Protein AF-A0A845M006-F1 (afdb_monomer_lite)

Secondary structure (DSSP, 8-state):
-HHHHHHHHHHHHHHHHHHHHHHHHHHHHHT-------HHHHHHHHHHHHHHHHHHHHHHHHHHHHHHHHHHHHHHHHHHHHHHHHHHHHHHHHHTT--HHHHHHHHHHHTT--HHHHHHHTTS-HHHHHHHHHHHHHHTT-SSHHHHHHHHHHHHHHHSPPPP-----------------

Organism: NCBI:txid2606218

pLDDT: mean 80.72, std 14.89, range [41.03, 97.88]

Sequence (181 aa):
MFDRRIIFIALVIQAVCAFFFISDILSAHIGFRAEPISWRLREIIEIGAAFGLVLGFVLGAVALYRAQQRHRQAEAKLRAASGAFMEMVEDAFDDWGLTPAERDVALFSIKGFSVPEIAALRSTSEGTVKAQTNAIYRKAGVNGRSQLLGHFIEGLVEVAPTPAPVPVPVDTAPQAADKVG

Foldseek 3Di:
DVLVVVLVVLVVLLVVLVVVLVVVVVCVVVPPPDDDDDPVVVVVSNVVSVVSNVVSVVSVVVSVVVVVVVVVVVVVVVVVLVVVLVVVLVVLCVQLVPDPLLSLLLVVLLVPDDLVRSCVVVVHDSVVSVVSQVSSCVSSVHDDSVVSNVVSVVVSVVPPPDPDPDPDPPPCDDPPDDDDD

Radius of gyration: 32.52 Å; chains: 1; bounding box: 66×86×76 Å

Structure (mmCIF, N/CA/C/O backbone):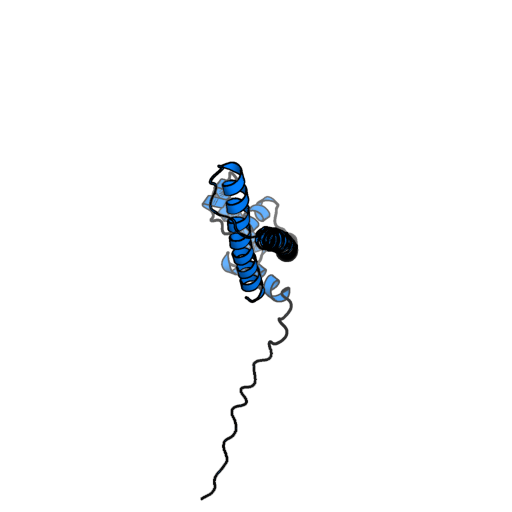
data_AF-A0A845M006-F1
#
_entry.id   AF-A0A845M006-F1
#
loop_
_atom_site.group_PDB
_atom_site.id
_atom_site.type_symbol
_atom_site.label_atom_id
_atom_site.label_alt_id
_atom_site.label_comp_id
_atom_site.label_asym_id
_atom_site.label_entity_id
_atom_site.label_seq_id
_atom_site.pdbx_PDB_ins_code
_atom_site.Cartn_x
_atom_site.Cartn_y
_atom_site.Cartn_z
_atom_site.occupancy
_atom_site.B_iso_or_equiv
_atom_site.auth_seq_id
_atom_site.auth_comp_id
_atom_site.auth_asym_id
_atom_site.auth_atom_id
_atom_site.pdbx_PDB_model_num
ATOM 1 N N . MET A 1 1 ? 13.961 -11.675 -14.678 1.00 55.19 1 MET A N 1
ATOM 2 C CA . MET A 1 1 ? 15.344 -11.131 -14.742 1.00 55.19 1 MET A CA 1
ATOM 3 C C . MET A 1 1 ? 15.770 -10.748 -16.162 1.00 55.19 1 MET A C 1
ATOM 5 O O . MET A 1 1 ? 16.437 -9.729 -16.296 1.00 55.19 1 MET A O 1
ATOM 9 N N . PHE A 1 2 ? 15.360 -11.493 -17.200 1.00 64.62 2 PHE A N 1
ATOM 10 C CA . PHE A 1 2 ? 15.624 -11.162 -18.612 1.00 64.62 2 PHE A CA 1
ATOM 11 C C . PHE A 1 2 ? 15.153 -9.755 -19.022 1.00 64.62 2 PHE A C 1
ATOM 13 O O . PHE A 1 2 ? 15.967 -8.990 -19.527 1.00 64.62 2 PHE A O 1
ATOM 20 N N . ASP A 1 3 ? 13.917 -9.362 -18.685 1.00 74.12 3 ASP A N 1
ATOM 21 C CA . ASP A 1 3 ? 13.386 -8.017 -18.987 1.00 74.12 3 ASP A CA 1
ATOM 22 C C . ASP A 1 3 ? 14.295 -6.883 -18.481 1.00 74.12 3 ASP A C 1
ATOM 24 O O . ASP A 1 3 ? 14.593 -5.938 -19.205 1.00 74.12 3 ASP A O 1
ATOM 28 N N . ARG A 1 4 ? 14.789 -6.992 -17.240 1.00 74.06 4 ARG A N 1
ATOM 29 C CA . ARG A 1 4 ? 15.630 -5.955 -16.620 1.00 74.06 4 ARG A CA 1
ATOM 30 C C . ARG A 1 4 ? 17.020 -5.880 -17.253 1.00 74.06 4 ARG A C 1
ATOM 32 O O . ARG A 1 4 ? 17.560 -4.788 -17.381 1.00 74.06 4 ARG A O 1
ATOM 39 N N . ARG A 1 5 ? 17.578 -7.019 -17.676 1.00 77.19 5 ARG A N 1
ATOM 40 C CA . ARG A 1 5 ? 18.862 -7.068 -18.392 1.00 77.19 5 ARG A CA 1
ATOM 41 C C . ARG A 1 5 ? 18.744 -6.475 -19.798 1.00 77.19 5 ARG A C 1
ATOM 43 O O . ARG A 1 5 ? 19.613 -5.706 -20.181 1.00 77.19 5 ARG A O 1
ATOM 50 N N . ILE A 1 6 ? 17.658 -6.758 -20.521 1.00 78.12 6 ILE A N 1
ATOM 51 C CA . ILE A 1 6 ? 17.414 -6.209 -21.866 1.00 78.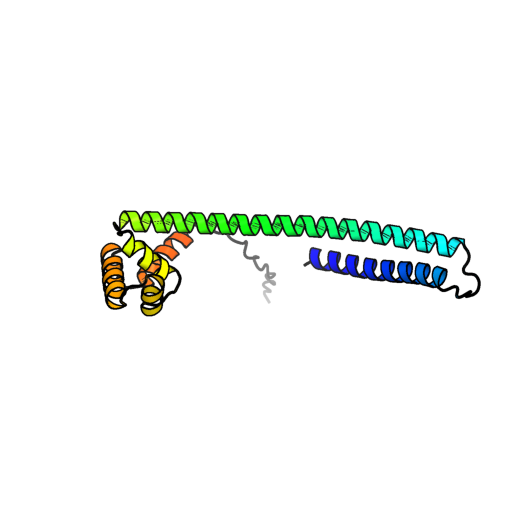12 6 ILE A CA 1
ATOM 52 C C . ILE A 1 6 ? 17.243 -4.686 -21.814 1.00 78.12 6 ILE A C 1
ATOM 54 O O . ILE A 1 6 ? 17.876 -3.981 -22.594 1.00 78.12 6 ILE A O 1
ATOM 58 N N . ILE A 1 7 ? 16.453 -4.171 -20.864 1.00 79.00 7 ILE A N 1
ATOM 59 C CA . ILE A 1 7 ? 16.258 -2.721 -20.694 1.00 79.00 7 ILE A CA 1
ATOM 60 C C . ILE A 1 7 ? 17.581 -2.034 -20.337 1.00 79.00 7 ILE A C 1
ATOM 62 O O . ILE A 1 7 ? 17.900 -0.993 -20.899 1.00 79.00 7 ILE A O 1
ATOM 66 N N . PHE A 1 8 ? 18.369 -2.627 -19.437 1.00 78.69 8 PHE A N 1
ATOM 67 C CA . PHE A 1 8 ? 19.665 -2.074 -19.050 1.00 78.69 8 PHE A CA 1
ATOM 68 C C . PHE A 1 8 ? 20.653 -2.037 -20.225 1.00 78.69 8 PHE A C 1
ATOM 70 O O . PHE A 1 8 ? 21.281 -1.011 -20.455 1.00 78.69 8 PHE A O 1
ATOM 77 N N . ILE A 1 9 ? 20.747 -3.118 -21.008 1.00 79.56 9 ILE A N 1
ATOM 78 C CA . ILE A 1 9 ? 21.605 -3.170 -22.202 1.00 79.56 9 ILE A CA 1
ATOM 79 C C . ILE A 1 9 ? 21.156 -2.130 -23.236 1.00 79.56 9 ILE A C 1
ATOM 81 O O . ILE A 1 9 ? 21.990 -1.387 -23.745 1.00 79.56 9 ILE A O 1
ATOM 85 N N . ALA A 1 10 ? 19.851 -2.027 -23.505 1.00 77.88 10 ALA A N 1
ATOM 86 C CA . ALA A 1 10 ? 19.311 -1.027 -24.423 1.00 77.88 10 ALA A CA 1
ATOM 87 C C . ALA A 1 10 ? 19.627 0.407 -23.962 1.00 77.88 10 ALA A C 1
ATOM 89 O O . ALA A 1 10 ? 20.027 1.236 -24.774 1.00 77.88 10 ALA A O 1
ATOM 90 N N . LEU A 1 11 ? 19.525 0.680 -22.657 1.00 78.00 11 LEU A N 1
ATOM 91 C CA . LEU A 1 11 ? 19.826 1.988 -22.074 1.00 78.00 11 LEU A CA 1
ATOM 92 C C . LEU A 1 11 ? 21.318 2.336 -22.160 1.00 78.00 11 LEU A C 1
ATOM 94 O O . LEU A 1 11 ? 21.660 3.473 -22.474 1.00 78.00 11 LEU A O 1
ATOM 98 N N . VAL A 1 12 ? 22.206 1.361 -21.942 1.00 79.19 12 VAL A N 1
ATOM 99 C CA . VAL A 1 12 ? 23.657 1.541 -22.117 1.00 79.19 12 VAL A CA 1
ATOM 100 C C . VAL A 1 12 ? 23.996 1.829 -23.579 1.00 79.19 12 VAL A C 1
ATOM 102 O O . VAL A 1 12 ? 24.713 2.789 -23.854 1.00 79.19 12 VAL A O 1
ATOM 105 N N . ILE A 1 13 ? 23.446 1.055 -24.521 1.00 79.56 13 ILE A N 1
ATOM 106 C CA . ILE A 1 13 ? 23.644 1.282 -25.962 1.00 79.56 13 ILE A CA 1
ATOM 107 C C . ILE A 1 13 ? 23.168 2.689 -26.343 1.00 79.56 13 ILE A C 1
ATOM 109 O O . ILE A 1 13 ? 23.883 3.425 -27.018 1.00 79.56 13 ILE A O 1
ATOM 113 N N . GLN A 1 14 ? 22.000 3.103 -25.851 1.00 78.81 14 GLN A N 1
ATOM 114 C CA . GLN A 1 14 ? 21.439 4.420 -26.132 1.00 78.81 14 GLN A CA 1
ATOM 115 C C . GLN A 1 14 ? 22.273 5.560 -25.538 1.00 78.81 14 GLN A C 1
ATOM 117 O O . GLN A 1 14 ? 22.462 6.571 -26.207 1.00 78.81 14 GLN A O 1
ATOM 122 N N . ALA A 1 15 ? 22.801 5.404 -24.321 1.00 77.25 15 ALA A N 1
ATOM 123 C CA . ALA A 1 15 ? 23.678 6.395 -23.701 1.00 77.25 15 ALA A CA 1
ATOM 124 C C . ALA A 1 15 ? 24.974 6.586 -24.504 1.00 77.25 15 ALA A C 1
ATOM 126 O O . ALA A 1 15 ? 25.407 7.719 -24.708 1.00 77.25 15 ALA A O 1
ATOM 127 N N . VAL A 1 16 ? 25.550 5.494 -25.017 1.00 78.56 16 VAL A N 1
ATOM 128 C CA . VAL A 1 16 ? 26.731 5.544 -25.890 1.00 78.56 16 VAL A CA 1
ATOM 129 C C . VAL A 1 16 ? 26.395 6.235 -27.215 1.00 78.56 16 VAL A C 1
ATOM 131 O O . VAL A 1 16 ? 27.102 7.160 -27.608 1.00 78.56 16 VAL A O 1
ATOM 134 N N . CYS A 1 17 ? 25.293 5.863 -27.877 1.00 76.50 17 CYS A N 1
ATOM 135 C CA . CYS A 1 17 ? 24.850 6.517 -29.115 1.00 76.50 17 CYS A CA 1
ATOM 136 C C . CYS A 1 17 ? 24.570 8.016 -28.918 1.00 76.50 17 CYS A C 1
ATOM 138 O O . CYS A 1 17 ? 25.024 8.834 -29.715 1.00 76.50 17 CYS A O 1
ATOM 140 N N . ALA A 1 18 ? 23.862 8.384 -27.846 1.00 73.94 18 ALA A N 1
ATOM 141 C CA . ALA A 1 18 ? 23.560 9.773 -27.514 1.00 73.94 18 ALA A CA 1
ATOM 142 C C . ALA A 1 18 ? 24.838 10.581 -27.259 1.00 73.94 18 ALA A C 1
ATOM 144 O O . ALA A 1 18 ? 24.966 11.695 -27.760 1.00 73.94 18 ALA A O 1
ATOM 145 N N . PHE A 1 19 ? 25.798 10.012 -26.525 1.00 77.56 19 PHE A N 1
ATOM 146 C CA . PHE A 1 19 ? 27.082 10.652 -26.251 1.00 77.56 19 PHE A CA 1
ATOM 147 C C . PHE A 1 19 ? 27.870 10.934 -27.537 1.00 77.56 19 PHE A C 1
ATOM 149 O O . PHE A 1 19 ? 28.318 12.062 -27.736 1.00 77.56 19 PHE A O 1
ATOM 156 N N . PHE A 1 20 ? 27.988 9.952 -28.437 1.00 73.62 20 PHE A N 1
ATOM 157 C CA . PHE A 1 20 ? 28.662 10.148 -29.726 1.00 73.62 20 PHE A CA 1
ATOM 158 C C . PHE A 1 20 ? 27.967 11.209 -30.590 1.00 73.62 20 PHE A C 1
ATOM 160 O O . PHE A 1 20 ? 28.643 12.069 -31.150 1.00 73.62 20 PHE A O 1
ATOM 167 N N . PHE A 1 21 ? 26.633 11.199 -30.654 1.00 71.56 21 PHE A N 1
ATOM 168 C CA . PHE A 1 21 ? 25.857 12.166 -31.436 1.00 71.56 21 PHE A CA 1
ATOM 169 C C . PHE A 1 21 ? 25.984 13.598 -30.895 1.00 71.56 21 PHE A C 1
ATOM 171 O O . PHE A 1 21 ? 26.230 14.535 -31.652 1.00 71.56 21 PHE A O 1
ATOM 178 N N . ILE A 1 22 ? 25.884 13.770 -29.571 1.00 69.69 22 ILE A N 1
ATOM 179 C CA . ILE A 1 22 ? 26.091 15.064 -28.906 1.00 69.69 22 ILE A CA 1
ATOM 180 C C . ILE A 1 22 ? 27.524 15.551 -29.135 1.00 69.69 22 ILE A C 1
ATOM 182 O O . ILE A 1 22 ? 27.725 16.727 -29.426 1.00 69.69 22 ILE A O 1
ATOM 186 N N . SER A 1 23 ? 28.515 14.659 -29.037 1.00 64.38 23 SER A N 1
ATOM 187 C CA . SER A 1 23 ? 29.916 15.016 -29.261 1.00 64.38 23 SER A CA 1
ATOM 188 C C . SER A 1 23 ? 30.185 15.451 -30.705 1.00 64.38 23 SER A C 1
ATOM 190 O O . SER A 1 23 ? 30.976 16.371 -30.905 1.00 64.38 23 SER A O 1
ATOM 192 N N . ASP A 1 24 ? 29.540 14.835 -31.702 1.00 66.19 24 ASP A N 1
ATOM 193 C CA . ASP A 1 24 ? 29.679 15.234 -33.110 1.00 66.19 24 ASP A CA 1
ATOM 194 C C . ASP A 1 24 ? 29.029 16.601 -33.380 1.00 66.19 24 ASP A C 1
ATOM 196 O O . ASP A 1 24 ? 29.673 17.488 -33.944 1.00 66.19 24 ASP A O 1
ATOM 200 N N . ILE A 1 25 ? 27.804 16.824 -32.885 1.00 67.00 25 ILE A N 1
ATOM 201 C CA . ILE A 1 25 ? 27.115 18.124 -32.988 1.00 67.00 25 ILE A CA 1
ATOM 202 C C . ILE A 1 25 ? 27.929 19.232 -32.313 1.00 67.00 25 ILE A C 1
ATOM 204 O O . ILE A 1 25 ? 28.084 20.323 -32.865 1.00 67.00 25 ILE A O 1
ATOM 208 N N . LEU A 1 26 ? 28.465 18.962 -31.122 1.00 67.88 26 LEU A N 1
ATOM 209 C CA . LEU A 1 26 ? 29.230 19.940 -30.358 1.00 67.88 26 LEU A CA 1
ATOM 210 C C . LEU A 1 26 ? 30.566 20.264 -31.039 1.00 67.88 26 LEU A C 1
ATOM 212 O O . LEU A 1 26 ? 30.943 21.431 -31.115 1.00 67.88 26 LEU A O 1
ATOM 216 N N . SER A 1 27 ? 31.246 19.259 -31.599 1.00 61.75 27 SER A N 1
ATOM 217 C CA . SER A 1 27 ? 32.468 19.458 -32.389 1.00 61.75 27 SER A CA 1
ATOM 218 C C . SER A 1 27 ? 32.206 20.320 -33.631 1.00 61.75 27 SER A C 1
ATOM 220 O O . SER A 1 27 ? 32.955 21.259 -33.912 1.00 61.75 27 SER A O 1
ATOM 222 N N . ALA A 1 28 ? 31.081 20.080 -34.317 1.00 63.25 28 ALA A N 1
ATOM 223 C CA . ALA A 1 28 ? 30.654 20.874 -35.466 1.00 63.25 28 ALA A CA 1
ATOM 224 C C . ALA A 1 28 ? 30.306 22.329 -35.097 1.00 63.25 28 ALA A C 1
ATOM 226 O O . ALA A 1 28 ? 30.545 23.234 -35.896 1.00 63.25 28 ALA A O 1
ATOM 227 N N . HIS A 1 29 ? 29.779 22.574 -33.892 1.00 66.69 29 HIS A N 1
ATOM 228 C CA . HIS A 1 29 ? 29.404 23.917 -33.439 1.00 66.69 29 HIS A CA 1
ATOM 229 C C . HIS A 1 29 ? 30.577 24.720 -32.847 1.00 66.69 29 HIS A C 1
ATOM 231 O O . HIS A 1 29 ? 30.617 25.938 -32.998 1.00 66.69 29 HIS A O 1
ATOM 237 N N . ILE A 1 30 ? 31.551 24.060 -32.205 1.00 63.75 30 ILE A N 1
ATOM 238 C CA . ILE A 1 30 ? 32.715 24.714 -31.570 1.00 63.75 30 ILE A CA 1
ATOM 239 C C . ILE A 1 30 ? 33.832 25.033 -32.589 1.00 63.75 30 ILE A C 1
ATOM 241 O O . ILE A 1 30 ? 34.740 25.809 -32.300 1.00 63.75 30 ILE A O 1
ATOM 245 N N . GLY A 1 31 ? 33.755 24.521 -33.822 1.00 53.28 31 GLY A N 1
ATOM 246 C CA . GLY A 1 31 ? 34.646 24.946 -34.908 1.00 53.28 31 GLY A CA 1
ATOM 247 C C . GLY A 1 31 ? 36.080 24.411 -34.807 1.00 53.28 31 GLY A C 1
ATOM 248 O O . GLY A 1 31 ? 36.985 24.959 -35.441 1.00 53.28 31 GLY A O 1
ATOM 249 N N . PHE A 1 32 ? 36.306 23.326 -34.059 1.00 54.41 32 PHE A N 1
ATOM 250 C CA . PHE A 1 32 ? 37.564 22.584 -34.136 1.00 54.41 32 PHE A CA 1
ATOM 251 C C . PHE A 1 32 ? 37.645 21.884 -35.499 1.00 54.41 32 PHE A C 1
ATOM 253 O O . PHE A 1 32 ? 37.038 20.839 -35.721 1.00 54.41 32 PHE A O 1
ATOM 260 N N . ARG A 1 33 ? 38.418 22.454 -36.430 1.00 51.91 33 ARG A N 1
ATOM 261 C CA . ARG A 1 33 ? 38.866 21.747 -37.638 1.00 51.91 33 ARG A CA 1
ATOM 262 C C . ARG A 1 33 ? 39.880 20.674 -37.234 1.00 51.91 33 ARG A C 1
ATOM 264 O O . ARG A 1 33 ? 41.083 20.903 -37.301 1.00 51.91 33 ARG A O 1
ATOM 271 N N . ALA A 1 34 ? 39.400 19.520 -36.784 1.00 51.03 34 ALA A N 1
ATOM 272 C CA . ALA A 1 34 ? 40.181 18.294 -36.856 1.00 51.03 34 ALA A CA 1
ATOM 273 C C . ALA A 1 34 ? 40.075 17.749 -38.297 1.00 51.03 34 ALA A C 1
ATOM 275 O O . ALA A 1 34 ? 38.986 17.705 -38.863 1.00 51.03 34 ALA A O 1
ATOM 276 N N . GLU A 1 35 ? 41.220 17.420 -38.891 1.00 56.22 35 GLU A N 1
ATOM 277 C CA . GLU A 1 35 ? 41.450 16.864 -40.241 1.00 56.22 35 GLU A CA 1
ATOM 278 C C . GLU A 1 35 ? 40.450 15.758 -40.693 1.00 56.22 35 GLU A C 1
ATOM 280 O O . GLU A 1 35 ? 39.792 15.122 -39.867 1.00 56.22 35 GLU A O 1
ATOM 285 N N . PRO A 1 36 ? 40.298 15.513 -42.013 1.00 57.28 36 PRO A N 1
ATOM 286 C CA . PRO A 1 36 ? 39.038 15.104 -42.627 1.00 57.28 36 PRO A CA 1
ATOM 287 C C . PRO A 1 36 ? 38.712 13.626 -42.402 1.00 57.28 36 PRO A C 1
ATOM 289 O O . PRO A 1 36 ? 39.187 12.735 -43.109 1.00 57.28 36 PRO A O 1
ATOM 292 N N . ILE A 1 37 ? 37.792 13.361 -41.479 1.00 58.81 37 ILE A N 1
ATOM 293 C CA . ILE A 1 37 ? 37.023 12.115 -41.492 1.00 58.81 37 ILE A CA 1
ATOM 294 C C . ILE A 1 37 ? 36.212 12.106 -42.794 1.00 58.81 37 ILE A C 1
ATOM 296 O O . ILE A 1 37 ? 35.500 13.064 -43.098 1.00 58.81 37 ILE A O 1
ATOM 300 N N . SER A 1 38 ? 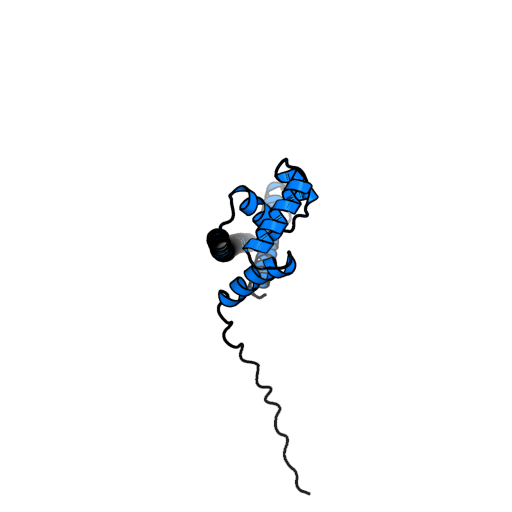36.327 11.038 -43.592 1.00 68.38 38 SER A N 1
ATOM 301 C CA . SER A 1 38 ? 35.611 10.943 -44.869 1.00 68.38 38 SER A CA 1
ATOM 302 C C . SER A 1 38 ? 34.108 11.163 -44.659 1.00 68.38 38 SER A C 1
ATOM 304 O O . SER A 1 38 ? 33.519 10.524 -43.786 1.00 68.38 38 SER A O 1
ATOM 306 N N . TRP A 1 39 ? 33.492 12.029 -45.469 1.00 70.12 39 TRP A N 1
ATOM 307 C CA . TRP A 1 39 ? 32.069 12.397 -45.387 1.00 70.12 39 TRP A CA 1
ATOM 308 C C . TRP A 1 39 ? 31.131 11.183 -45.238 1.00 70.12 39 TRP A C 1
ATOM 310 O O . TRP A 1 39 ? 30.207 11.205 -44.431 1.00 70.12 39 TRP A O 1
ATOM 320 N N . ARG A 1 40 ? 31.449 10.081 -45.931 1.00 73.38 40 ARG A N 1
ATOM 321 C CA . ARG A 1 40 ? 30.727 8.803 -45.878 1.00 73.38 40 ARG A CA 1
ATOM 322 C C . ARG A 1 40 ? 30.718 8.171 -44.483 1.00 73.38 40 ARG A C 1
ATOM 324 O O . ARG A 1 40 ? 29.711 7.610 -44.073 1.00 73.38 40 ARG A O 1
ATOM 331 N N . LEU A 1 41 ? 31.835 8.228 -43.755 1.00 69.81 41 LEU A N 1
ATOM 332 C CA . LEU A 1 41 ? 31.923 7.650 -42.410 1.00 69.81 41 LEU A CA 1
ATOM 333 C C . LEU A 1 41 ? 31.083 8.457 -41.415 1.00 69.81 41 LEU A C 1
ATOM 335 O O . LEU A 1 41 ? 30.424 7.870 -40.564 1.00 69.81 41 LEU A O 1
ATOM 339 N N . ARG A 1 42 ? 31.064 9.788 -41.564 1.00 73.31 42 ARG A N 1
ATOM 340 C CA . ARG A 1 42 ? 30.242 10.680 -40.739 1.00 73.31 42 ARG A CA 1
ATOM 341 C C . ARG A 1 42 ? 28.750 10.423 -40.948 1.00 73.31 42 ARG A C 1
ATOM 343 O O . ARG A 1 42 ? 28.027 10.252 -39.975 1.00 73.31 42 ARG A O 1
ATOM 350 N N . GLU A 1 43 ? 28.320 10.292 -42.199 1.00 77.81 43 GLU A N 1
ATOM 351 C CA . GLU A 1 43 ? 26.920 10.019 -42.544 1.00 77.81 43 GLU A CA 1
ATOM 352 C C . GLU A 1 43 ? 26.440 8.652 -42.013 1.00 77.81 43 GLU A C 1
ATOM 354 O O . GLU A 1 43 ? 25.346 8.543 -41.461 1.00 77.81 43 GLU A O 1
ATOM 359 N N . ILE A 1 44 ? 27.284 7.612 -42.072 1.00 75.62 44 ILE A N 1
ATOM 360 C CA . ILE A 1 44 ? 26.967 6.288 -41.503 1.00 75.62 44 ILE A CA 1
ATOM 361 C C . ILE A 1 44 ? 26.844 6.347 -39.973 1.00 75.62 44 ILE A C 1
ATOM 363 O O . ILE A 1 44 ? 25.943 5.726 -39.405 1.00 75.62 44 ILE A O 1
ATOM 367 N N . ILE A 1 45 ? 27.732 7.087 -39.299 1.00 72.94 45 ILE A N 1
ATOM 368 C CA . ILE A 1 45 ? 27.690 7.260 -37.839 1.00 72.94 45 ILE A CA 1
ATOM 369 C C . ILE A 1 45 ? 26.423 8.016 -37.427 1.00 72.94 45 ILE A C 1
ATOM 371 O O . ILE A 1 45 ? 25.763 7.615 -36.469 1.00 72.94 45 ILE A O 1
ATOM 375 N N . GLU A 1 46 ? 26.047 9.060 -38.167 1.00 76.62 46 GLU A N 1
ATOM 376 C CA . GLU A 1 46 ? 24.861 9.873 -37.890 1.00 76.62 46 GLU A CA 1
ATOM 377 C C . GLU A 1 46 ? 23.566 9.058 -38.031 1.00 76.62 46 GLU A C 1
ATOM 379 O O . GLU A 1 46 ? 22.737 9.031 -37.118 1.00 76.62 46 GLU A O 1
ATOM 384 N N . ILE A 1 47 ? 23.433 8.299 -39.124 1.00 77.56 47 ILE A N 1
ATOM 385 C CA . ILE A 1 47 ? 22.286 7.409 -39.359 1.00 77.56 47 ILE A CA 1
ATOM 386 C C . ILE A 1 47 ? 22.233 6.298 -38.300 1.00 77.56 47 ILE A C 1
ATOM 388 O O . ILE A 1 47 ? 21.162 5.995 -37.768 1.00 77.56 47 ILE A O 1
ATOM 392 N N . GLY A 1 48 ? 23.381 5.708 -37.952 1.00 74.88 48 GLY A N 1
ATOM 393 C CA . GLY A 1 48 ? 23.473 4.682 -36.912 1.00 74.88 48 GLY A CA 1
ATOM 394 C C . GLY A 1 48 ? 23.070 5.201 -35.530 1.00 74.88 48 GLY A C 1
ATOM 395 O O . GLY A 1 48 ? 22.330 4.529 -34.806 1.00 74.88 48 GLY A O 1
ATOM 396 N N . ALA A 1 49 ? 23.495 6.417 -35.177 1.00 76.75 49 ALA A N 1
ATOM 397 C CA . ALA A 1 49 ? 23.127 7.067 -33.924 1.00 76.75 49 ALA A CA 1
ATOM 398 C C . ALA A 1 49 ? 21.628 7.396 -33.868 1.00 76.75 49 ALA A C 1
ATOM 400 O O . ALA A 1 49 ? 20.975 7.085 -32.869 1.00 76.75 49 ALA A O 1
ATOM 401 N N . ALA A 1 50 ? 21.061 7.945 -34.948 1.00 78.00 50 ALA A N 1
ATOM 402 C CA . ALA A 1 50 ? 19.629 8.216 -35.046 1.00 78.00 50 ALA A CA 1
ATOM 403 C C . ALA A 1 50 ? 18.801 6.928 -34.909 1.00 78.00 50 ALA A C 1
ATOM 405 O O . ALA A 1 50 ? 17.834 6.883 -34.145 1.00 78.00 50 ALA A O 1
ATOM 406 N N . PHE A 1 51 ? 19.219 5.850 -35.576 1.00 78.75 51 PHE A N 1
ATOM 407 C CA . PHE A 1 51 ? 18.557 4.551 -35.477 1.00 78.75 51 PHE A CA 1
ATOM 408 C C . PHE A 1 51 ? 18.618 3.977 -34.054 1.00 78.75 51 PHE A C 1
ATOM 410 O O . PHE A 1 51 ? 17.599 3.530 -33.524 1.00 78.75 51 PHE A O 1
ATOM 417 N N . GLY A 1 52 ? 19.783 4.039 -33.399 1.00 76.50 52 GLY A N 1
ATOM 418 C CA . GLY A 1 52 ? 19.956 3.601 -32.012 1.00 76.50 52 GLY A CA 1
ATOM 419 C C . GLY A 1 52 ? 19.094 4.390 -31.020 1.00 76.50 52 GLY A C 1
ATOM 420 O O . GLY A 1 52 ? 18.490 3.798 -30.123 1.00 76.50 52 GLY A O 1
ATOM 421 N N . LEU A 1 53 ? 18.971 5.709 -31.211 1.00 80.69 53 LEU A N 1
ATOM 422 C CA . LEU A 1 53 ? 18.114 6.576 -30.398 1.00 80.69 53 LEU A CA 1
ATOM 423 C C . LEU A 1 53 ? 16.630 6.237 -30.562 1.00 80.69 53 LEU A C 1
ATOM 425 O O . LEU A 1 53 ? 15.924 6.106 -29.562 1.00 80.69 53 LEU A O 1
ATOM 429 N N . VAL A 1 54 ? 16.163 6.055 -31.801 1.00 81.06 54 VAL A N 1
ATOM 430 C CA . VAL A 1 54 ? 14.768 5.680 -32.080 1.00 81.06 54 VAL A CA 1
ATOM 431 C C . VAL A 1 54 ? 14.459 4.305 -31.497 1.00 81.06 54 VAL A C 1
ATOM 433 O O . VAL A 1 54 ? 13.454 4.144 -30.805 1.00 81.06 54 VAL A O 1
ATOM 436 N N . LEU A 1 55 ? 15.332 3.320 -31.716 1.00 80.56 55 LEU A N 1
ATOM 437 C CA . LEU A 1 55 ? 15.136 1.969 -31.199 1.00 80.56 55 LEU A CA 1
ATOM 438 C C . LEU A 1 55 ? 15.101 1.955 -29.665 1.00 80.56 55 LEU A C 1
ATOM 440 O O . LEU A 1 55 ? 14.202 1.361 -29.071 1.00 80.56 55 LEU A O 1
ATOM 444 N N . GLY A 1 56 ? 16.045 2.642 -29.022 1.00 79.00 56 GLY A N 1
ATOM 445 C CA . GLY A 1 56 ? 16.102 2.755 -27.569 1.00 79.00 56 GLY A CA 1
ATOM 446 C C . GLY A 1 56 ? 14.887 3.479 -26.981 1.00 79.00 56 GLY A C 1
ATOM 447 O O . GLY A 1 56 ? 14.285 2.988 -26.026 1.00 79.00 56 GLY A O 1
ATOM 448 N N . PHE A 1 57 ? 14.440 4.575 -27.605 1.00 83.81 57 PHE A N 1
ATOM 449 C CA . PHE A 1 57 ? 13.209 5.270 -27.222 1.00 83.81 57 PHE A CA 1
ATOM 450 C C . PHE A 1 57 ? 11.980 4.360 -27.322 1.00 83.81 57 PHE A C 1
ATOM 452 O O . PHE A 1 57 ? 11.191 4.296 -26.381 1.00 83.81 57 PHE A O 1
ATOM 459 N N . VAL A 1 58 ? 11.832 3.608 -28.419 1.00 84.25 58 VAL A N 1
ATOM 460 C CA . VAL A 1 58 ? 10.711 2.672 -28.605 1.00 84.25 58 VAL A CA 1
ATOM 461 C C . VAL A 1 58 ? 10.744 1.561 -27.556 1.00 84.25 58 VAL A C 1
ATOM 463 O O . VAL A 1 58 ? 9.724 1.289 -26.921 1.00 84.25 58 VAL A O 1
ATOM 466 N N . LEU A 1 59 ? 11.904 0.943 -27.315 1.00 85.62 59 LEU A N 1
ATOM 467 C CA . LEU A 1 59 ? 12.051 -0.093 -26.289 1.00 85.62 59 LEU A CA 1
ATOM 468 C C . LEU A 1 59 ? 11.780 0.455 -24.882 1.00 85.62 59 LEU A C 1
ATOM 470 O O . LEU A 1 59 ? 11.088 -0.198 -24.098 1.00 85.62 59 LEU A O 1
ATOM 474 N N . GLY A 1 60 ? 12.270 1.658 -24.576 1.00 85.56 60 GLY A N 1
ATOM 475 C CA . GLY A 1 60 ? 12.019 2.358 -23.319 1.00 85.56 60 GLY A CA 1
ATOM 476 C C . GLY A 1 60 ? 10.538 2.672 -23.118 1.00 85.56 60 GLY A C 1
ATOM 477 O O . GLY A 1 60 ? 9.985 2.369 -22.060 1.00 85.56 60 GLY A O 1
ATOM 478 N N . ALA A 1 61 ? 9.866 3.188 -24.149 1.00 85.31 61 ALA A N 1
ATOM 479 C CA . ALA A 1 61 ? 8.433 3.449 -24.130 1.00 85.31 61 ALA A CA 1
ATOM 480 C C . ALA A 1 61 ? 7.640 2.155 -23.899 1.00 85.31 61 ALA A C 1
ATOM 482 O O . ALA A 1 61 ? 6.820 2.090 -22.985 1.00 85.31 61 ALA A O 1
ATOM 483 N N . VAL A 1 62 ? 7.923 1.085 -24.652 1.00 88.25 62 VAL A N 1
ATOM 484 C CA . VAL A 1 62 ? 7.261 -0.222 -24.484 1.00 88.25 62 VAL A CA 1
ATOM 485 C C . VAL A 1 62 ? 7.493 -0.790 -23.081 1.00 88.25 62 VAL A C 1
ATOM 487 O O . VAL A 1 62 ? 6.555 -1.296 -22.459 1.00 88.25 62 VAL A O 1
ATOM 490 N N . ALA A 1 63 ? 8.714 -0.696 -22.553 1.00 88.69 63 ALA A N 1
ATOM 491 C CA . ALA A 1 63 ? 9.030 -1.131 -21.197 1.00 88.69 63 ALA A CA 1
ATOM 492 C C . ALA A 1 63 ? 8.244 -0.336 -20.146 1.00 88.69 63 ALA A C 1
ATOM 494 O O . ALA A 1 63 ? 7.688 -0.935 -19.223 1.00 88.69 63 ALA A O 1
ATOM 495 N N . LEU A 1 64 ? 8.140 0.984 -20.312 1.00 88.50 64 LEU A N 1
ATOM 496 C CA . LEU A 1 64 ? 7.381 1.856 -19.421 1.00 88.50 64 LEU A CA 1
ATOM 497 C C . LEU A 1 64 ? 5.880 1.542 -19.465 1.00 88.50 64 LEU A C 1
ATOM 499 O O . LEU A 1 64 ? 5.262 1.378 -18.412 1.00 88.50 64 LEU A O 1
ATOM 503 N N . TYR A 1 65 ? 5.302 1.374 -20.658 1.00 90.12 65 TYR A N 1
ATOM 504 C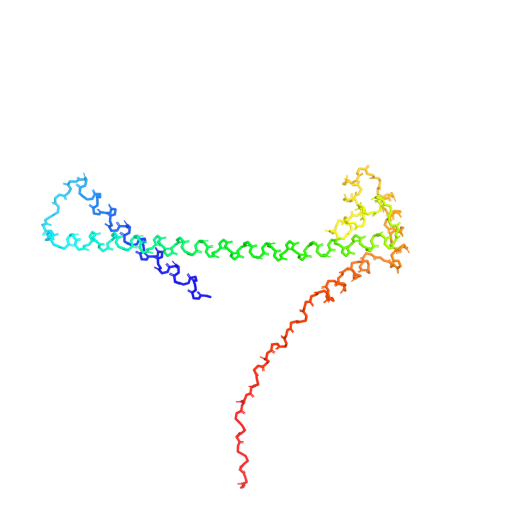 CA . TYR A 1 65 ? 3.895 0.991 -20.813 1.00 90.12 65 TYR A CA 1
ATOM 505 C C . TYR A 1 65 ? 3.596 -0.358 -20.147 1.00 90.12 65 TYR A C 1
ATOM 507 O O . TYR A 1 65 ? 2.616 -0.486 -19.411 1.00 90.12 65 TYR A O 1
ATOM 515 N N . ARG A 1 66 ? 4.468 -1.359 -20.329 1.00 90.12 66 ARG A N 1
ATOM 516 C CA . ARG A 1 66 ? 4.334 -2.670 -19.671 1.00 90.12 66 ARG A CA 1
ATOM 517 C C . ARG A 1 66 ? 4.482 -2.572 -18.154 1.00 90.12 66 ARG A C 1
ATOM 519 O O . ARG A 1 66 ? 3.739 -3.232 -17.429 1.00 90.12 66 ARG A O 1
ATOM 526 N N . ALA A 1 67 ? 5.415 -1.759 -17.663 1.00 87.31 67 ALA A N 1
ATOM 527 C CA . ALA A 1 67 ? 5.609 -1.542 -16.233 1.00 87.31 67 ALA A CA 1
ATOM 528 C C . ALA A 1 67 ? 4.375 -0.893 -15.590 1.00 87.31 67 ALA A C 1
ATOM 530 O O . ALA A 1 67 ? 3.910 -1.367 -14.554 1.00 87.31 67 ALA A O 1
ATOM 531 N N . GLN A 1 68 ? 3.784 0.116 -16.238 1.00 90.81 68 GLN A N 1
ATOM 532 C CA . GLN A 1 68 ? 2.555 0.740 -15.749 1.00 90.81 68 GLN A CA 1
ATOM 533 C C . GLN A 1 68 ? 1.362 -0.220 -15.748 1.00 90.81 68 GLN A C 1
ATOM 535 O O . GLN A 1 68 ? 0.598 -0.238 -14.786 1.00 90.81 68 GLN A O 1
ATOM 540 N N . GLN A 1 69 ? 1.200 -1.052 -16.781 1.00 90.12 69 GLN A N 1
ATOM 541 C CA . GLN A 1 69 ? 0.132 -2.059 -16.797 1.00 90.12 69 GLN A CA 1
ATOM 542 C C . GLN A 1 69 ? 0.285 -3.080 -15.663 1.00 90.12 69 GLN A C 1
ATOM 544 O O . GLN A 1 69 ? -0.694 -3.386 -14.983 1.00 90.12 69 GLN A O 1
ATOM 549 N N . ARG A 1 70 ? 1.510 -3.563 -15.411 1.00 87.31 70 ARG A N 1
ATOM 550 C CA . ARG A 1 70 ? 1.803 -4.464 -14.283 1.00 87.31 70 ARG A CA 1
ATOM 551 C C . ARG A 1 70 ? 1.474 -3.803 -12.939 1.00 87.31 70 ARG A C 1
ATOM 553 O O . ARG A 1 70 ? 0.871 -4.453 -12.090 1.00 87.31 70 ARG A O 1
ATOM 560 N N . HIS A 1 71 ? 1.801 -2.518 -12.773 1.00 85.06 71 HIS A N 1
ATOM 561 C CA . HIS A 1 71 ? 1.463 -1.759 -11.566 1.00 85.06 71 HIS A CA 1
ATOM 562 C C . HIS A 1 71 ? -0.052 -1.676 -11.352 1.00 85.06 71 HIS A C 1
ATOM 564 O O . HIS A 1 71 ? -0.542 -2.038 -10.288 1.00 85.06 71 HIS A O 1
ATOM 570 N N . ARG A 1 72 ? -0.808 -1.299 -12.392 1.00 86.94 72 ARG A N 1
ATOM 571 C CA . ARG A 1 72 ? -2.275 -1.208 -12.325 1.00 86.94 72 ARG A CA 1
ATOM 572 C C . ARG A 1 72 ? -2.926 -2.540 -11.969 1.00 86.94 72 ARG A C 1
ATOM 574 O O . ARG A 1 72 ? -3.874 -2.563 -11.196 1.00 86.94 72 ARG A O 1
ATOM 581 N N . GLN A 1 73 ? -2.424 -3.652 -12.507 1.00 87.06 73 GLN A N 1
ATOM 582 C CA . GLN A 1 73 ? -2.937 -4.981 -12.166 1.00 87.06 73 GLN A CA 1
ATOM 583 C C . GLN A 1 73 ? -2.643 -5.358 -10.711 1.00 87.06 73 GLN A C 1
ATOM 585 O O . GLN A 1 73 ? -3.504 -5.935 -10.052 1.00 87.06 73 GLN A O 1
ATOM 590 N N . ALA A 1 74 ? -1.450 -5.038 -10.204 1.00 84.88 74 ALA A N 1
ATOM 591 C CA . ALA A 1 74 ? -1.103 -5.279 -8.806 1.00 84.88 74 ALA A CA 1
ATOM 592 C C . ALA A 1 74 ? -1.976 -4.440 -7.859 1.00 84.88 74 ALA A C 1
ATOM 594 O O . ALA A 1 74 ? -2.547 -4.982 -6.916 1.00 84.88 74 ALA A O 1
ATOM 595 N N . GLU A 1 75 ? -2.156 -3.151 -8.157 1.00 88.19 75 GLU A N 1
ATOM 596 C CA . GLU A 1 75 ? -3.053 -2.274 -7.401 1.00 88.19 75 GLU A CA 1
ATOM 597 C C . GLU A 1 75 ? -4.507 -2.743 -7.463 1.00 88.19 75 GLU A C 1
ATOM 599 O O . GLU A 1 75 ? -5.183 -2.742 -6.442 1.00 88.19 75 GLU A O 1
ATOM 604 N N . ALA A 1 76 ? -4.996 -3.171 -8.631 1.00 85.31 76 ALA A N 1
ATOM 605 C CA . ALA A 1 76 ? -6.359 -3.676 -8.777 1.00 85.31 76 ALA A CA 1
ATOM 606 C C . ALA A 1 76 ? -6.589 -4.942 -7.941 1.00 85.31 76 ALA A C 1
ATOM 608 O O . ALA A 1 76 ? -7.603 -5.042 -7.257 1.00 85.31 76 ALA A O 1
ATOM 609 N N . LYS A 1 77 ? -5.630 -5.878 -7.940 1.00 81.31 77 LYS A N 1
ATOM 610 C CA . LYS A 1 77 ? -5.688 -7.082 -7.098 1.00 81.31 77 LYS A CA 1
ATOM 611 C C . LYS A 1 77 ? -5.667 -6.739 -5.613 1.00 81.31 77 LYS A C 1
ATOM 613 O O . LYS A 1 77 ? -6.453 -7.301 -4.862 1.00 81.31 77 LYS A O 1
ATOM 618 N N . LEU A 1 78 ? -4.807 -5.805 -5.203 1.00 84.94 78 LEU A N 1
ATOM 619 C CA . LEU A 1 78 ? -4.755 -5.350 -3.816 1.00 84.94 78 LEU A CA 1
ATOM 620 C C . LEU A 1 78 ? -6.071 -4.685 -3.406 1.00 84.94 78 LEU A C 1
ATOM 622 O O . LEU A 1 78 ? -6.617 -5.032 -2.370 1.00 84.94 78 LEU A O 1
ATOM 626 N N . ARG A 1 79 ? -6.617 -3.789 -4.237 1.00 83.38 79 ARG A N 1
ATOM 627 C CA . ARG A 1 79 ? -7.911 -3.138 -3.981 1.00 83.38 79 ARG A CA 1
ATOM 628 C C . ARG A 1 79 ? -9.050 -4.147 -3.889 1.00 83.38 79 ARG A C 1
ATOM 630 O O . ARG A 1 79 ? -9.872 -4.014 -2.994 1.00 83.38 79 ARG A O 1
ATOM 637 N N . ALA A 1 80 ? -9.087 -5.146 -4.770 1.00 85.19 80 ALA A N 1
ATOM 638 C CA . ALA A 1 80 ? -10.093 -6.204 -4.719 1.00 85.19 80 ALA A CA 1
ATOM 639 C C . ALA A 1 80 ? -9.977 -7.033 -3.429 1.00 85.19 80 ALA A C 1
ATOM 641 O O . ALA A 1 80 ? -10.977 -7.241 -2.752 1.00 85.19 80 ALA A O 1
ATOM 642 N N . ALA A 1 81 ? -8.760 -7.434 -3.045 1.00 83.75 81 ALA A N 1
ATOM 643 C CA . ALA A 1 81 ? -8.523 -8.172 -1.805 1.00 83.75 81 ALA A CA 1
ATOM 644 C C . ALA A 1 81 ? -8.868 -7.341 -0.556 1.00 83.75 81 ALA A C 1
ATOM 646 O O . ALA A 1 81 ? -9.520 -7.839 0.355 1.00 83.75 81 ALA A O 1
ATOM 647 N N . SER A 1 82 ? -8.474 -6.063 -0.519 1.00 86.94 82 SER A N 1
ATOM 648 C CA . SER A 1 82 ? -8.842 -5.146 0.564 1.00 86.94 82 SER A CA 1
ATOM 649 C C . SER A 1 82 ? -10.348 -4.896 0.628 1.00 86.94 82 SER A C 1
ATOM 651 O O . SER A 1 82 ? -10.880 -4.789 1.724 1.00 86.94 82 SER A O 1
ATOM 653 N N . GLY A 1 83 ? -11.030 -4.815 -0.519 1.00 87.50 83 GLY A N 1
ATOM 654 C CA . GLY A 1 83 ? -12.485 -4.684 -0.590 1.00 87.50 83 GLY A CA 1
ATOM 655 C C . GLY A 1 83 ? -13.195 -5.897 0.004 1.00 87.50 83 GLY A C 1
ATOM 656 O O . GLY A 1 83 ? -13.982 -5.733 0.926 1.00 87.50 83 GLY A O 1
ATOM 657 N N . ALA A 1 84 ? -12.836 -7.104 -0.444 1.00 87.31 84 ALA A N 1
ATOM 658 C CA . ALA A 1 84 ? -13.405 -8.350 0.076 1.00 87.31 84 ALA A CA 1
ATOM 659 C C . ALA A 1 84 ? -13.140 -8.539 1.582 1.00 87.31 84 ALA A C 1
ATOM 661 O O . ALA A 1 84 ? -14.000 -9.002 2.322 1.00 87.31 84 ALA A O 1
ATOM 662 N N . PHE A 1 85 ? -11.957 -8.140 2.061 1.00 89.00 85 PHE A N 1
ATOM 663 C CA . PHE A 1 85 ? -11.666 -8.138 3.494 1.00 89.00 85 PHE A CA 1
ATOM 664 C C . PHE A 1 85 ? -12.553 -7.160 4.272 1.00 89.00 85 PHE A C 1
ATOM 666 O O . PHE A 1 85 ? -13.032 -7.489 5.352 1.00 89.00 85 PHE A O 1
ATOM 673 N N . MET A 1 86 ? -12.755 -5.951 3.743 1.00 90.56 86 MET A N 1
ATOM 674 C CA . MET A 1 86 ? -13.604 -4.952 4.390 1.00 90.56 86 MET A CA 1
ATOM 675 C C . MET A 1 86 ? -15.070 -5.384 4.430 1.00 90.56 86 MET A C 1
ATOM 677 O O . MET A 1 86 ? -15.708 -5.173 5.452 1.00 90.56 86 MET A O 1
ATOM 681 N N . GLU A 1 87 ? -15.562 -6.041 3.381 1.00 91.06 87 GLU A N 1
ATOM 682 C CA . GLU A 1 87 ? -16.897 -6.650 3.345 1.00 91.06 87 GLU A CA 1
ATOM 683 C C . GLU A 1 87 ? -17.051 -7.702 4.456 1.00 91.06 87 GLU A C 1
ATOM 685 O O . GLU A 1 87 ? -17.945 -7.591 5.286 1.00 91.06 87 GLU A O 1
ATOM 690 N N . MET A 1 88 ? -16.084 -8.616 4.597 1.00 90.75 88 MET A N 1
ATOM 691 C CA . MET A 1 88 ? -16.053 -9.581 5.707 1.00 90.75 88 MET A CA 1
ATOM 692 C C . MET A 1 88 ? -16.028 -8.915 7.095 1.00 90.75 88 MET A C 1
ATOM 694 O O . MET A 1 88 ? -16.615 -9.427 8.050 1.00 90.75 88 MET A O 1
ATOM 698 N N . VAL A 1 89 ? -15.318 -7.792 7.244 1.00 93.12 89 VAL A N 1
ATOM 699 C CA . VAL A 1 89 ? -15.296 -7.030 8.502 1.00 93.12 89 VAL A CA 1
ATOM 700 C C . VAL A 1 89 ? -16.658 -6.402 8.792 1.00 93.12 89 VAL A C 1
ATOM 702 O O . VAL A 1 89 ? -17.105 -6.429 9.939 1.00 93.12 89 VAL A O 1
ATOM 705 N N . GLU A 1 90 ? -17.305 -5.833 7.778 1.00 93.75 90 GLU A N 1
ATOM 706 C CA . GLU A 1 90 ? -18.626 -5.218 7.901 1.00 93.75 90 GLU A CA 1
ATOM 707 C C . GLU A 1 90 ? -19.701 -6.254 8.249 1.00 93.75 90 GLU A C 1
ATOM 709 O O . GLU A 1 90 ? -20.430 -6.032 9.218 1.00 93.75 90 GLU A O 1
ATOM 714 N N . ASP A 1 91 ? -19.710 -7.407 7.576 1.00 93.81 91 ASP A N 1
ATOM 715 C CA . ASP A 1 91 ? -20.624 -8.521 7.860 1.00 93.81 91 ASP A CA 1
ATOM 716 C C . ASP A 1 91 ? -20.480 -9.008 9.309 1.00 93.81 91 ASP A C 1
ATOM 718 O O . ASP A 1 91 ? -21.460 -9.112 10.047 1.00 93.81 91 ASP A O 1
ATOM 722 N N . ALA A 1 92 ? -19.245 -9.209 9.782 1.00 93.50 92 ALA A N 1
ATOM 723 C CA . ALA A 1 92 ? -19.004 -9.605 11.169 1.00 93.50 92 ALA A CA 1
ATOM 724 C C . ALA A 1 92 ? -19.497 -8.544 12.171 1.00 93.50 92 ALA A C 1
ATOM 726 O O . ALA A 1 92 ? -20.022 -8.867 13.238 1.00 93.50 92 ALA A O 1
ATOM 727 N N . PHE A 1 93 ? -19.332 -7.256 11.855 1.00 96.12 93 PHE A N 1
ATOM 728 C CA . PHE A 1 93 ? -19.803 -6.173 12.720 1.00 96.12 93 PHE A CA 1
ATOM 729 C C . PHE A 1 93 ? -21.331 -6.091 12.776 1.00 96.12 93 PHE A C 1
ATOM 731 O O . PHE A 1 93 ? -21.875 -5.730 13.830 1.00 96.12 93 PHE A O 1
ATOM 738 N N . ASP A 1 94 ? -22.004 -6.402 11.669 1.00 96.44 94 ASP A N 1
ATOM 739 C CA . ASP A 1 94 ? -23.459 -6.525 11.583 1.00 96.44 94 ASP A CA 1
ATOM 740 C C . ASP A 1 94 ? -23.950 -7.712 12.417 1.00 96.44 94 ASP A C 1
ATOM 742 O O . ASP A 1 94 ? -24.787 -7.516 13.303 1.00 96.44 94 ASP A O 1
ATOM 746 N N . ASP A 1 95 ? -23.353 -8.890 12.237 1.00 95.94 95 ASP A N 1
ATOM 747 C CA . ASP A 1 95 ? -23.690 -10.115 12.970 1.00 95.94 95 ASP A CA 1
ATOM 748 C C . ASP A 1 95 ? -23.528 -9.958 14.488 1.00 95.94 95 ASP A C 1
ATOM 750 O O . ASP A 1 95 ? -24.365 -10.405 15.277 1.00 95.94 95 ASP A O 1
ATOM 754 N N . TRP A 1 96 ? -22.473 -9.272 14.929 1.00 96.94 96 TRP A N 1
ATOM 755 C CA . TRP A 1 96 ? -22.241 -8.996 16.350 1.00 96.94 96 TRP A CA 1
ATOM 756 C C . TRP A 1 96 ? -23.107 -7.856 16.901 1.00 96.94 96 TRP A C 1
ATOM 758 O O . TRP A 1 96 ? -23.077 -7.581 18.106 1.00 96.94 96 TRP A O 1
ATOM 768 N N . GLY A 1 97 ? -23.855 -7.147 16.049 1.00 96.56 97 GLY A N 1
ATOM 769 C CA . GLY A 1 97 ? -24.669 -6.003 16.451 1.00 96.56 97 GLY A CA 1
ATOM 770 C C . GLY A 1 97 ? -23.827 -4.878 17.061 1.00 96.56 97 GLY A C 1
ATOM 771 O O . GLY A 1 97 ? -24.161 -4.332 18.126 1.00 96.56 97 GLY A O 1
ATOM 772 N N . LEU A 1 98 ? -22.687 -4.557 16.440 1.00 97.31 98 LEU A N 1
ATOM 773 C CA . LEU A 1 98 ? -21.837 -3.459 16.897 1.00 97.31 98 LEU A CA 1
ATOM 774 C C . LEU A 1 98 ? -22.487 -2.104 16.599 1.00 97.31 98 LEU A C 1
ATOM 776 O O . LEU A 1 98 ? -22.890 -1.808 15.472 1.00 97.31 98 LEU A O 1
ATOM 780 N N . THR A 1 99 ? -22.523 -1.246 17.616 1.00 96.94 99 THR A N 1
ATOM 781 C CA . THR A 1 99 ? -22.911 0.164 17.479 1.00 96.94 99 THR A CA 1
ATOM 782 C C . THR A 1 99 ? -21.873 0.934 16.652 1.00 96.94 99 THR A C 1
ATOM 784 O O . THR A 1 99 ? -20.710 0.525 16.619 1.00 96.94 99 THR A O 1
ATOM 787 N N . PRO A 1 100 ? -22.219 2.090 16.051 1.00 95.75 100 PRO A N 1
ATOM 788 C CA . PRO A 1 100 ? -21.258 2.889 15.280 1.00 95.75 100 PRO A CA 1
ATOM 789 C C . PRO A 1 100 ? -19.970 3.201 16.058 1.00 95.75 100 PRO A C 1
ATOM 791 O O . PRO A 1 100 ? -18.867 3.063 15.543 1.00 95.75 100 PRO A O 1
ATOM 794 N N . ALA A 1 101 ? -20.105 3.514 17.350 1.00 95.00 101 ALA A N 1
ATOM 795 C CA . ALA A 1 101 ? -18.969 3.792 18.219 1.00 95.00 101 ALA A CA 1
ATOM 796 C C . ALA A 1 101 ? -18.078 2.562 18.482 1.00 95.00 101 ALA A C 1
ATOM 798 O O . ALA A 1 101 ? -16.863 2.701 18.606 1.00 95.00 101 ALA A O 1
ATOM 799 N N . GLU A 1 102 ? -18.666 1.369 18.597 1.00 97.19 102 GLU A N 1
ATOM 800 C CA . GLU A 1 102 ? -17.916 0.120 18.762 1.00 97.19 102 GLU A CA 1
ATOM 801 C C . GLU A 1 102 ? -17.208 -0.283 17.467 1.00 97.19 102 GLU A C 1
ATOM 803 O O . GLU A 1 102 ? -16.073 -0.749 17.531 1.00 97.19 102 GLU A O 1
ATOM 808 N N . ARG A 1 103 ? -17.828 -0.052 16.302 1.00 97.00 103 ARG A N 1
ATOM 809 C CA . ARG A 1 103 ? -17.211 -0.314 14.992 1.00 97.00 103 ARG A CA 1
ATOM 810 C C . ARG A 1 103 ? -15.926 0.476 14.810 1.00 97.00 103 ARG A C 1
ATOM 812 O O . ARG A 1 103 ? -14.920 -0.105 14.419 1.00 97.00 103 ARG A O 1
ATOM 819 N N . ASP A 1 104 ? -15.920 1.755 15.184 1.00 96.44 104 ASP A N 1
ATOM 820 C CA . ASP A 1 104 ? -14.703 2.573 15.150 1.00 96.44 104 ASP A CA 1
ATOM 821 C C . ASP A 1 104 ? -13.581 1.949 15.995 1.00 96.44 104 ASP A C 1
ATOM 823 O O . ASP A 1 104 ? -12.446 1.794 15.541 1.00 96.44 104 ASP A O 1
ATOM 827 N N . VAL A 1 105 ? -13.895 1.561 17.238 1.00 97.00 105 VAL A N 1
ATOM 828 C CA . VAL A 1 105 ? -12.922 0.961 18.168 1.00 97.00 105 VAL A CA 1
ATOM 829 C C . VAL A 1 105 ? -12.428 -0.392 17.665 1.00 97.00 105 VAL A C 1
ATOM 831 O O . VAL A 1 105 ? -11.225 -0.661 17.735 1.00 97.00 105 VAL A O 1
ATOM 834 N N . ALA A 1 106 ? -13.320 -1.233 17.139 1.00 95.81 106 ALA A N 1
ATOM 835 C CA . ALA A 1 106 ? -12.969 -2.514 16.541 1.00 95.81 106 ALA A CA 1
ATOM 836 C C . ALA A 1 106 ? -12.035 -2.310 15.342 1.00 95.81 106 ALA A C 1
ATOM 838 O O . ALA A 1 106 ? -10.966 -2.916 15.292 1.00 95.81 106 ALA A O 1
ATOM 839 N N . LEU A 1 107 ? -12.369 -1.386 14.436 1.00 95.31 107 LEU A N 1
ATOM 840 C CA . LEU A 1 107 ? -11.571 -1.084 13.250 1.00 95.31 107 LEU A CA 1
ATOM 841 C C . LEU A 1 107 ? -10.166 -0.586 13.617 1.00 95.31 107 LEU A C 1
ATOM 843 O O . LEU A 1 107 ? -9.177 -1.038 13.040 1.00 95.31 107 LEU A O 1
ATOM 847 N N . PHE A 1 108 ? -10.040 0.312 14.599 1.00 95.56 108 PHE A N 1
ATOM 848 C CA . PHE A 1 108 ? -8.722 0.752 15.060 1.00 95.56 108 PHE A CA 1
ATOM 849 C C . PHE A 1 108 ? -7.936 -0.373 15.749 1.00 95.56 108 PHE A C 1
ATOM 851 O O . PHE A 1 108 ? -6.723 -0.488 15.562 1.00 95.56 108 PHE A O 1
ATOM 858 N N . SER A 1 109 ? -8.619 -1.243 16.490 1.00 93.62 109 SER A N 1
ATOM 859 C CA . SER A 1 109 ? -7.994 -2.410 17.121 1.00 93.62 109 SER A CA 1
ATOM 860 C C . SER A 1 109 ? -7.461 -3.401 16.080 1.00 93.62 109 SER A C 1
ATOM 862 O O . SER A 1 109 ? -6.340 -3.899 16.229 1.00 93.62 109 SER A O 1
ATOM 864 N N . ILE A 1 110 ? -8.212 -3.638 14.999 1.00 92.00 110 ILE A N 1
ATOM 865 C CA . ILE A 1 110 ? -7.778 -4.454 13.854 1.00 92.00 110 ILE A CA 1
ATOM 866 C C . ILE A 1 110 ? -6.556 -3.816 13.179 1.00 92.00 110 ILE A C 1
ATOM 868 O O . ILE A 1 110 ? -5.582 -4.502 12.884 1.00 92.00 110 ILE A O 1
ATOM 872 N N . LYS A 1 111 ? -6.556 -2.486 13.019 1.00 91.62 111 LYS A N 1
ATOM 873 C CA . LYS A 1 111 ? -5.467 -1.721 12.384 1.00 91.62 111 LYS A CA 1
ATOM 874 C C . LYS A 1 111 ? -4.155 -1.659 13.166 1.00 91.62 111 LYS A C 1
ATOM 876 O O . LYS A 1 111 ? -3.171 -1.172 12.622 1.00 91.62 111 LYS A O 1
ATOM 881 N N . GLY A 1 112 ? -4.113 -2.110 14.417 1.00 93.38 112 GLY A N 1
ATOM 882 C CA . GLY A 1 112 ? -2.866 -2.102 15.188 1.00 93.38 112 GLY A CA 1
ATOM 883 C C . GLY A 1 112 ? -2.847 -1.135 16.370 1.00 93.38 112 GLY A C 1
ATOM 884 O O . GLY A 1 112 ? -2.050 -1.354 17.278 1.00 93.38 112 GLY A O 1
ATOM 885 N N . PHE A 1 113 ? -3.776 -0.185 16.462 1.00 96.25 113 PHE A N 1
ATOM 886 C CA . PHE A 1 113 ? -3.730 0.857 17.489 1.00 96.25 113 PHE A CA 1
ATOM 887 C C . PHE A 1 113 ? -3.901 0.323 18.919 1.00 96.25 113 PHE A C 1
ATOM 889 O O . PHE A 1 113 ? -4.579 -0.676 19.184 1.00 96.25 113 PHE A O 1
ATOM 896 N N . SER A 1 114 ? -3.248 0.999 19.853 1.00 95.81 114 SER A N 1
ATOM 897 C CA . SER A 1 114 ? -3.364 0.808 21.294 1.00 95.81 114 SER A CA 1
ATOM 898 C C . SER A 1 114 ? -4.536 1.608 21.870 1.00 95.81 114 SER A C 1
ATOM 900 O O . SER A 1 114 ? -5.041 2.546 21.260 1.00 95.81 114 SER A O 1
ATOM 902 N N . VAL A 1 115 ? -4.977 1.260 23.081 1.00 96.25 115 VAL A N 1
ATOM 903 C CA . VAL A 1 115 ? -6.089 1.955 23.754 1.00 96.25 115 VAL A CA 1
ATOM 904 C C . VAL A 1 115 ? -5.869 3.477 23.870 1.00 96.25 115 VAL A C 1
ATOM 906 O O . VAL A 1 115 ? -6.808 4.205 23.544 1.00 96.25 115 VAL A O 1
ATOM 909 N N . PRO A 1 116 ? -4.680 3.982 24.267 1.00 97.44 116 PRO A N 1
ATOM 910 C CA . PRO A 1 116 ? -4.426 5.424 24.311 1.00 97.44 116 PRO A CA 1
ATOM 911 C C . PRO A 1 116 ? -4.501 6.091 22.933 1.00 97.44 116 PRO A C 1
ATOM 913 O O . PRO A 1 116 ? -5.072 7.171 22.800 1.00 97.44 116 PRO A O 1
ATOM 916 N N . GLU A 1 117 ? -3.986 5.438 21.885 1.00 97.75 117 GLU A N 1
ATOM 917 C CA . GLU A 1 117 ? -4.055 5.961 20.512 1.00 97.75 117 GLU A CA 1
ATOM 918 C C . GLU A 1 117 ? -5.499 6.027 20.011 1.00 97.75 117 GLU A C 1
ATOM 920 O O . GLU A 1 117 ? -5.904 7.024 19.420 1.00 97.75 117 GLU A O 1
ATOM 925 N N . ILE A 1 118 ? -6.306 5.002 20.296 1.00 97.38 118 ILE A N 1
ATOM 926 C CA . ILE A 1 118 ? -7.733 4.981 19.949 1.00 97.38 118 ILE A CA 1
ATOM 927 C C . ILE A 1 118 ? -8.485 6.082 20.701 1.00 97.38 118 ILE A C 1
ATOM 929 O O . ILE A 1 118 ? -9.333 6.756 20.117 1.00 97.38 118 ILE A O 1
ATOM 933 N N . ALA A 1 119 ? -8.176 6.278 21.984 1.00 97.50 119 ALA A N 1
ATOM 934 C CA . ALA A 1 119 ? -8.772 7.329 22.799 1.00 97.50 119 ALA A CA 1
ATOM 935 C C . ALA A 1 119 ? -8.473 8.718 22.214 1.00 97.50 119 ALA A C 1
ATOM 937 O O . ALA A 1 119 ? -9.390 9.523 22.050 1.00 97.50 119 ALA A O 1
ATOM 938 N N . ALA A 1 120 ? -7.222 8.953 21.802 1.00 97.50 120 ALA A N 1
ATOM 939 C CA . ALA A 1 120 ? -6.810 10.182 21.133 1.00 97.50 120 ALA A CA 1
ATOM 940 C C . ALA A 1 120 ? -7.504 10.371 19.771 1.00 97.50 120 ALA A C 1
ATOM 942 O O . ALA A 1 120 ? -8.101 11.418 19.530 1.00 97.50 120 ALA A O 1
ATOM 943 N N . LEU A 1 121 ? -7.498 9.348 18.905 1.00 96.38 121 LEU A N 1
ATOM 944 C CA . LEU A 1 121 ? -8.128 9.391 17.577 1.00 96.38 121 LEU A CA 1
ATOM 945 C C . LEU A 1 121 ? -9.636 9.656 17.651 1.00 96.38 121 LEU A C 1
ATOM 947 O O . LEU A 1 121 ? -10.187 10.350 16.801 1.00 96.38 121 LEU A O 1
ATOM 951 N N . ARG A 1 122 ? -10.303 9.117 18.676 1.00 96.00 122 ARG A N 1
ATOM 952 C CA . ARG A 1 122 ? -11.750 9.262 18.880 1.00 96.00 122 ARG A CA 1
ATOM 953 C C . ARG A 1 122 ? -12.130 10.414 19.805 1.00 96.00 122 ARG A C 1
ATOM 955 O O . ARG A 1 122 ? -13.313 10.570 20.092 1.00 96.00 122 ARG A O 1
ATOM 962 N N . SER A 1 123 ? -11.160 11.199 20.281 1.00 96.00 123 SER A N 1
ATOM 963 C CA . SER A 1 123 ? -11.384 12.283 21.251 1.00 96.00 123 SER A CA 1
ATOM 964 C C . SER A 1 123 ? -12.237 11.835 22.451 1.00 96.00 123 SER A C 1
ATOM 966 O O . SER A 1 123 ? -13.189 12.502 22.850 1.00 96.00 123 SER A O 1
ATOM 968 N N . THR A 1 124 ? -11.927 10.661 23.007 1.00 96.06 124 THR A N 1
ATOM 969 C CA . THR A 1 124 ? -12.664 10.045 24.121 1.00 96.06 124 THR A CA 1
ATOM 970 C C . THR A 1 124 ? -11.712 9.566 25.218 1.00 96.06 124 THR A C 1
ATOM 972 O O . THR A 1 124 ? -10.496 9.614 25.062 1.00 96.06 124 THR A O 1
ATOM 975 N N . SER A 1 125 ? -12.245 9.111 26.354 1.00 97.38 125 SER A N 1
ATOM 976 C CA . SER A 1 125 ? -11.410 8.605 27.448 1.00 97.38 125 SER A CA 1
ATOM 977 C C . SER A 1 125 ? -10.919 7.180 27.175 1.00 97.38 125 SER A C 1
ATOM 979 O O . SER A 1 125 ? -11.636 6.362 26.593 1.00 97.38 125 SER A O 1
ATOM 981 N N . GLU A 1 126 ? -9.735 6.825 27.679 1.00 97.88 126 GLU A N 1
ATOM 982 C CA . GLU A 1 126 ? -9.265 5.433 27.646 1.00 97.88 126 GLU A CA 1
ATOM 983 C C . GLU A 1 126 ? -10.237 4.468 28.336 1.00 97.88 126 GLU A C 1
ATOM 985 O O . GLU A 1 126 ? -10.382 3.326 27.906 1.00 97.88 126 GLU A O 1
ATOM 990 N N . GLY A 1 127 ? -10.918 4.915 29.398 1.00 97.88 127 GLY A N 1
ATOM 991 C CA . GLY A 1 127 ? -11.935 4.121 30.089 1.00 97.88 127 GLY A CA 1
ATOM 992 C C . GLY A 1 127 ? -13.101 3.763 29.168 1.00 97.88 127 GLY A C 1
ATOM 993 O O . GLY A 1 127 ? -13.527 2.610 29.133 1.00 97.88 127 GLY A O 1
ATOM 994 N N . THR A 1 128 ? -13.553 4.724 28.359 1.00 96.62 128 THR A N 1
ATOM 995 C CA . THR A 1 128 ? -14.590 4.519 27.339 1.00 96.62 128 THR A CA 1
ATOM 996 C C . THR A 1 128 ? -14.132 3.518 26.281 1.00 96.62 128 THR A C 1
ATOM 998 O O . THR A 1 128 ? -14.879 2.593 25.964 1.00 96.62 128 THR A O 1
ATOM 1001 N N . VAL A 1 129 ? -12.895 3.644 25.784 1.00 97.62 129 VAL A N 1
ATOM 1002 C CA . VAL A 1 129 ? -12.325 2.689 24.819 1.00 97.62 129 VAL A CA 1
ATOM 1003 C C . VAL A 1 129 ? -12.237 1.289 25.426 1.00 97.62 129 VAL A C 1
ATOM 1005 O O . VAL A 1 129 ? -12.701 0.345 24.803 1.00 97.62 129 VAL A O 1
ATOM 1008 N N . LYS A 1 130 ? -11.731 1.132 26.659 1.00 96.62 130 LYS A N 1
ATOM 1009 C CA . LYS A 1 130 ? -11.654 -0.175 27.344 1.00 96.62 130 LYS A CA 1
ATOM 1010 C C . LYS A 1 130 ? -13.030 -0.816 27.518 1.00 96.62 130 LYS A C 1
ATOM 1012 O O . LYS A 1 130 ? -13.182 -2.012 27.277 1.00 96.62 130 LYS A O 1
ATOM 1017 N N . ALA A 1 131 ? -14.032 -0.030 27.913 1.00 97.44 131 ALA A N 1
ATOM 1018 C CA . ALA A 1 131 ? -15.401 -0.515 28.060 1.00 97.44 131 ALA A CA 1
A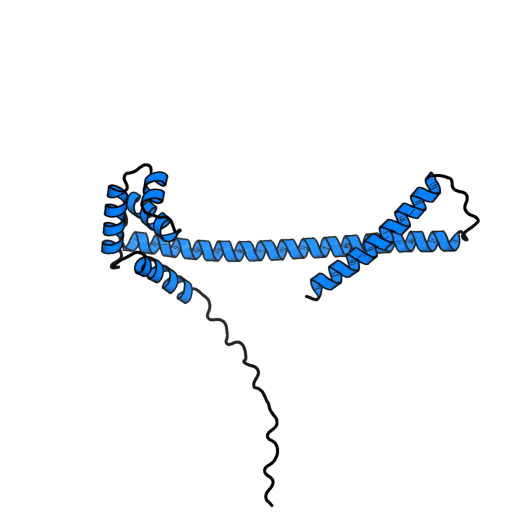TOM 1019 C C . ALA A 1 131 ? -15.976 -1.001 26.720 1.00 97.44 131 ALA A C 1
ATOM 1021 O O . ALA A 1 131 ? -16.544 -2.091 26.659 1.00 97.44 131 ALA A O 1
ATOM 1022 N N . GLN A 1 132 ? -15.772 -0.233 25.645 1.00 97.31 132 GLN A N 1
ATOM 1023 C CA . GLN A 1 132 ? -16.203 -0.609 24.296 1.00 97.31 132 GLN A CA 1
ATOM 1024 C C . GLN A 1 132 ? -15.451 -1.837 23.778 1.00 97.31 132 GLN A C 1
ATOM 1026 O O . GLN A 1 132 ? -16.087 -2.766 23.301 1.00 97.31 132 GLN A O 1
ATOM 1031 N N .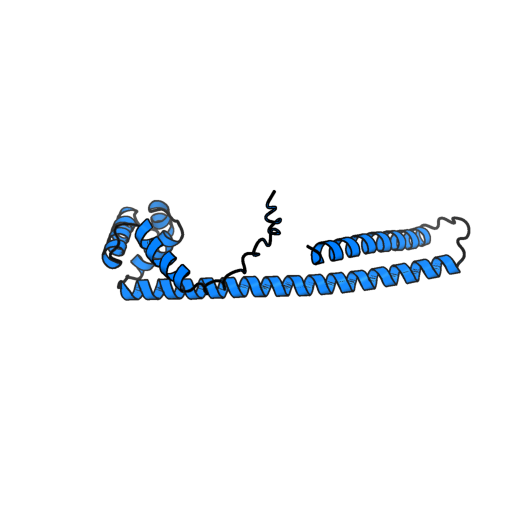 THR A 1 133 ? -14.133 -1.917 23.959 1.00 96.69 133 THR A N 1
ATOM 1032 C CA . THR A 1 133 ? -13.330 -3.097 23.609 1.00 96.69 133 THR A CA 1
ATOM 1033 C C . THR A 1 133 ? -13.833 -4.363 24.310 1.00 96.69 133 THR A C 1
ATOM 1035 O O . THR A 1 133 ? -14.001 -5.397 23.670 1.00 96.69 133 THR A O 1
ATOM 1038 N N . ASN A 1 134 ? -14.155 -4.286 25.604 1.00 96.25 134 ASN A N 1
ATOM 1039 C CA . ASN A 1 134 ? -14.723 -5.420 26.338 1.00 96.25 134 ASN A CA 1
ATOM 1040 C C . ASN A 1 134 ? -16.134 -5.793 25.856 1.00 96.25 134 ASN A C 1
ATOM 1042 O O . ASN A 1 134 ? -16.489 -6.973 25.838 1.00 96.25 134 ASN A O 1
ATOM 1046 N N . ALA A 1 135 ? -16.952 -4.807 25.477 1.00 97.00 135 ALA A N 1
ATOM 1047 C CA . ALA A 1 135 ? -18.259 -5.059 24.879 1.00 97.00 135 ALA A CA 1
ATOM 1048 C C . ALA A 1 135 ? -18.128 -5.758 23.519 1.00 97.00 135 ALA A C 1
ATOM 1050 O O . ALA A 1 135 ? -18.831 -6.737 23.285 1.00 97.00 135 ALA A O 1
ATOM 1051 N N . ILE A 1 136 ? -17.183 -5.323 22.680 1.00 97.12 136 ILE A N 1
ATOM 1052 C CA . ILE A 1 136 ? -16.873 -5.934 21.381 1.00 97.12 136 ILE A CA 1
ATOM 1053 C C . ILE A 1 136 ? -16.463 -7.394 21.567 1.00 97.12 136 ILE A C 1
ATOM 1055 O O . ILE A 1 136 ? -17.051 -8.260 20.936 1.00 97.12 136 ILE A O 1
ATOM 1059 N N . TYR A 1 137 ? -15.529 -7.695 22.475 1.00 95.75 137 TYR A N 1
ATOM 1060 C CA . TYR A 1 137 ? -15.105 -9.077 22.736 1.00 95.75 137 TYR A CA 1
ATOM 1061 C C . TYR A 1 137 ? -16.259 -9.976 23.177 1.00 95.75 137 TYR A C 1
ATOM 1063 O O . TYR A 1 137 ? -16.423 -11.072 22.649 1.00 95.75 137 TYR A O 1
ATOM 1071 N N . ARG A 1 138 ? -17.117 -9.482 24.077 1.00 96.56 138 ARG A N 1
ATOM 1072 C CA . ARG A 1 138 ? -18.323 -10.206 24.495 1.00 96.56 138 ARG A CA 1
ATOM 1073 C C . ARG A 1 138 ? -19.295 -10.459 23.344 1.00 96.56 138 ARG A C 1
ATOM 1075 O O . ARG A 1 138 ? -19.849 -11.548 23.276 1.00 96.56 138 ARG A O 1
ATOM 1082 N N . LYS A 1 139 ? -19.522 -9.467 22.479 1.00 96.69 139 LYS A N 1
ATOM 1083 C CA . LYS A 1 139 ? -20.430 -9.585 21.326 1.00 96.69 139 LYS A CA 1
ATOM 1084 C C . LYS A 1 139 ? -19.875 -10.516 20.246 1.00 96.69 139 LYS A C 1
ATOM 1086 O O . LYS A 1 139 ? -20.627 -11.297 19.684 1.00 96.69 139 LYS A O 1
ATOM 1091 N N . ALA A 1 140 ? -18.564 -10.479 20.031 1.00 94.44 140 ALA A N 1
ATOM 1092 C CA . ALA A 1 140 ? -17.851 -11.345 19.099 1.00 94.44 140 ALA A CA 1
ATOM 1093 C C . ALA A 1 140 ? -17.584 -12.761 19.646 1.00 94.44 140 ALA A C 1
ATOM 1095 O O . ALA A 1 140 ? -17.041 -13.598 18.935 1.00 94.44 140 ALA A O 1
ATOM 1096 N N . GLY A 1 141 ? -17.913 -13.041 20.914 1.00 94.69 141 GLY A N 1
ATOM 1097 C CA . GLY A 1 141 ? -17.682 -14.352 21.530 1.00 94.69 141 GLY A CA 1
ATOM 1098 C C . GLY A 1 141 ? -16.204 -14.701 21.754 1.00 94.69 141 GLY A C 1
ATOM 1099 O O . GLY A 1 141 ? -15.865 -15.873 21.901 1.00 94.69 141 GLY A O 1
ATOM 1100 N N . VAL A 1 142 ? -15.317 -13.702 21.797 1.00 95.00 142 VAL A N 1
ATOM 1101 C CA . VAL A 1 142 ? -13.863 -13.881 21.951 1.00 95.00 142 VAL A CA 1
ATOM 1102 C C . VAL A 1 142 ? -13.362 -13.326 23.283 1.00 95.00 142 VAL A C 1
ATOM 1104 O O . VAL A 1 142 ? -13.992 -12.476 23.905 1.00 95.00 142 VAL A O 1
ATOM 1107 N N . ASN A 1 143 ? -12.187 -13.773 23.724 1.00 91.69 143 ASN A N 1
ATOM 1108 C CA . ASN A 1 143 ? -11.609 -13.386 25.019 1.00 91.69 143 ASN A CA 1
ATOM 1109 C C . ASN A 1 143 ? -10.561 -12.270 24.919 1.00 91.69 143 ASN A C 1
ATOM 1111 O O . ASN A 1 143 ? -10.005 -11.840 25.929 1.00 91.69 143 ASN A O 1
ATOM 1115 N N . GLY A 1 144 ? -10.252 -11.800 23.710 1.00 91.62 144 GLY A N 1
ATOM 1116 C CA . GLY A 1 144 ? -9.264 -10.748 23.535 1.00 91.62 144 GLY A CA 1
ATOM 1117 C C . GLY A 1 144 ? -8.900 -10.460 22.089 1.00 91.62 144 GLY A C 1
ATOM 1118 O O . GLY A 1 144 ? -9.377 -11.096 21.150 1.00 91.62 144 GLY A O 1
ATOM 1119 N N . ARG A 1 145 ? -7.982 -9.504 21.934 1.00 90.44 145 ARG A N 1
ATOM 1120 C CA . ARG A 1 145 ? -7.562 -8.959 20.640 1.00 90.44 145 ARG A CA 1
ATOM 1121 C C . ARG A 1 145 ? -7.022 -10.012 19.681 1.00 90.44 145 ARG A C 1
ATOM 1123 O O . ARG A 1 145 ? -7.365 -9.982 18.509 1.00 90.44 145 ARG A O 1
ATOM 1130 N N . SER A 1 146 ? -6.185 -10.927 20.166 1.00 91.12 146 SER A N 1
ATOM 1131 C CA . SER A 1 146 ? -5.574 -11.952 19.314 1.00 91.12 146 SER A CA 1
ATOM 1132 C C . SER A 1 146 ? -6.616 -12.911 18.739 1.00 91.12 146 SER A C 1
ATOM 1134 O O . SER A 1 146 ? -6.510 -13.277 17.577 1.00 91.12 146 SER A O 1
ATOM 1136 N N . GLN A 1 147 ? -7.642 -13.270 19.520 1.00 91.56 147 GLN A N 1
ATOM 1137 C CA . GLN A 1 147 ? -8.752 -14.105 19.043 1.00 91.56 147 GLN A CA 1
ATOM 1138 C C . GLN A 1 147 ? -9.659 -13.334 18.077 1.00 91.56 147 GLN A C 1
ATOM 1140 O O . GLN A 1 147 ? -10.034 -13.877 17.046 1.00 91.56 147 GLN A O 1
ATOM 1145 N N . LEU A 1 148 ? -9.938 -12.053 18.355 1.00 91.62 148 LEU A N 1
ATOM 1146 C CA . LEU A 1 148 ? -10.669 -11.184 17.426 1.00 91.62 148 LEU A CA 1
ATOM 1147 C C . LEU A 1 148 ? -9.953 -11.080 16.069 1.00 91.62 148 LEU A C 1
ATOM 1149 O O . LEU A 1 148 ? -10.581 -11.194 15.026 1.00 91.62 148 LEU A O 1
ATOM 1153 N N . LEU A 1 149 ? -8.631 -10.881 16.078 1.00 90.19 149 LEU A N 1
ATOM 1154 C CA . LEU A 1 149 ? -7.815 -10.852 14.862 1.00 90.19 149 LEU A CA 1
ATOM 1155 C C . LEU A 1 149 ? -7.776 -12.217 14.166 1.00 90.19 149 LEU A C 1
ATOM 1157 O O . LEU A 1 149 ? -7.835 -12.263 12.942 1.00 90.19 149 LEU A O 1
ATOM 1161 N N . GLY A 1 150 ? -7.701 -13.308 14.934 1.00 88.81 150 GLY A N 1
ATOM 1162 C CA . GLY A 1 150 ? -7.740 -14.678 14.419 1.00 88.81 150 GLY A CA 1
ATOM 1163 C C . GLY A 1 150 ? -8.978 -14.946 13.567 1.00 88.81 150 GLY A C 1
ATOM 1164 O O . GLY A 1 150 ? -8.829 -15.410 12.444 1.00 88.81 150 GLY A O 1
ATOM 1165 N N . HIS A 1 151 ? -10.157 -14.526 14.036 1.00 86.62 151 HIS A N 1
ATOM 1166 C CA . HIS A 1 151 ? -11.421 -14.650 13.298 1.00 86.62 151 HIS A CA 1
ATOM 1167 C C . HIS A 1 151 ? -11.344 -14.043 11.884 1.00 86.62 151 HIS A C 1
ATOM 1169 O O . HIS A 1 151 ? -11.782 -14.642 10.906 1.00 86.62 151 HIS A O 1
ATOM 1175 N N . PHE A 1 152 ? -10.735 -12.863 11.749 1.00 87.88 152 PHE A N 1
ATOM 1176 C CA . PHE A 1 152 ? -10.572 -12.204 10.449 1.00 87.88 152 PHE A CA 1
ATOM 1177 C C . PHE A 1 152 ? -9.461 -12.823 9.588 1.00 87.88 152 PHE A C 1
ATOM 1179 O O . PHE A 1 152 ? -9.538 -12.796 8.362 1.00 87.88 152 PHE A O 1
ATOM 1186 N N . ILE A 1 153 ? -8.417 -13.377 10.210 1.00 85.94 153 ILE A N 1
ATOM 1187 C CA . ILE A 1 153 ? -7.332 -14.065 9.495 1.00 85.94 153 ILE A CA 1
ATOM 1188 C C . ILE A 1 153 ? -7.818 -15.404 8.931 1.00 85.94 153 ILE A C 1
ATOM 1190 O O . ILE A 1 153 ? -7.485 -15.728 7.795 1.00 85.94 153 ILE A O 1
ATOM 1194 N N . GLU A 1 154 ? -8.607 -16.163 9.690 1.00 82.81 154 GLU A N 1
ATOM 1195 C CA . GLU A 1 154 ? -9.199 -17.429 9.241 1.00 82.81 154 GLU A CA 1
ATOM 1196 C C . GLU A 1 154 ? -10.064 -17.211 7.997 1.00 82.81 154 GLU A C 1
ATOM 1198 O O . GLU A 1 154 ? -9.837 -17.853 6.970 1.00 82.81 154 GLU A O 1
ATOM 1203 N N . GLY A 1 155 ? -10.941 -16.205 8.028 1.00 78.19 155 GLY A N 1
ATOM 1204 C CA . GLY A 1 155 ? -11.744 -15.840 6.865 1.00 78.19 155 GLY A CA 1
ATOM 1205 C C . GLY A 1 155 ? -10.913 -15.410 5.643 1.00 78.19 155 GLY A C 1
ATOM 1206 O O . GLY A 1 155 ? -11.235 -15.774 4.512 1.00 78.19 155 GLY A O 1
ATOM 1207 N N . LEU A 1 156 ? -9.790 -14.707 5.836 1.00 79.12 156 LEU A N 1
ATOM 1208 C CA . LEU A 1 156 ? -8.863 -14.380 4.740 1.00 79.12 156 LEU A CA 1
ATOM 1209 C C . LEU A 1 156 ? -8.206 -15.619 4.114 1.00 79.12 156 LEU A C 1
ATOM 1211 O O . LEU A 1 156 ? -7.956 -15.634 2.907 1.00 79.12 156 LEU A O 1
ATOM 1215 N N . VAL A 1 157 ? -7.891 -16.636 4.920 1.00 75.44 157 VAL A N 1
ATOM 1216 C CA . VAL A 1 157 ? -7.267 -17.883 4.452 1.00 75.44 157 VAL A CA 1
ATOM 1217 C C . VAL A 1 157 ? -8.267 -18.743 3.676 1.00 75.44 157 VAL A C 1
ATOM 1219 O O . VAL A 1 157 ? -7.875 -19.360 2.689 1.00 75.44 157 VAL A O 1
ATOM 1222 N N . GLU A 1 158 ? -9.545 -18.740 4.056 1.00 70.75 158 GLU A N 1
ATOM 1223 C CA . GLU A 1 158 ? -10.605 -19.455 3.330 1.00 70.75 158 GLU A CA 1
ATOM 1224 C C . GLU A 1 158 ? -10.950 -18.810 1.978 1.00 70.75 158 GLU A C 1
ATOM 1226 O O . GLU A 1 158 ? -11.235 -19.514 1.009 1.00 70.75 158 GLU A O 1
ATOM 1231 N N . VAL A 1 159 ? -10.872 -17.478 1.877 1.00 62.41 159 VAL A N 1
ATOM 1232 C CA . VAL A 1 159 ? -11.106 -16.734 0.623 1.00 62.41 159 VAL A CA 1
ATOM 1233 C C . VAL A 1 159 ? -9.911 -16.820 -0.338 1.00 62.41 159 VAL A C 1
ATOM 1235 O O . VAL A 1 159 ? -10.064 -16.633 -1.550 1.00 62.41 159 VAL A O 1
ATOM 1238 N N . ALA A 1 160 ? -8.705 -17.114 0.160 1.00 59.00 160 ALA A N 1
ATOM 1239 C CA . ALA A 1 160 ? -7.537 -17.277 -0.693 1.00 59.00 160 ALA A CA 1
ATOM 1240 C C . ALA A 1 160 ? -7.707 -18.529 -1.580 1.00 59.00 160 ALA A C 1
ATOM 1242 O O . ALA A 1 160 ? -7.829 -19.636 -1.053 1.00 59.00 160 ALA A O 1
ATOM 1243 N N . PRO A 1 161 ? -7.684 -18.408 -2.925 1.00 55.75 161 PRO A N 1
ATOM 1244 C CA . PRO A 1 161 ? -7.769 -19.575 -3.790 1.00 55.75 161 PRO A CA 1
ATOM 1245 C C . PRO A 1 161 ? -6.614 -20.508 -3.441 1.00 55.75 161 PRO A C 1
ATOM 1247 O O . PRO A 1 161 ? -5.452 -20.092 -3.486 1.00 55.75 161 PRO A O 1
ATOM 1250 N N . THR A 1 162 ? -6.939 -21.752 -3.079 1.00 51.81 162 THR A N 1
ATOM 1251 C CA . THR A 1 162 ? -5.951 -22.793 -2.796 1.00 51.81 162 THR A CA 1
ATOM 1252 C C . THR A 1 162 ? -4.924 -22.781 -3.927 1.00 51.81 162 THR A C 1
ATOM 1254 O O . THR A 1 162 ? -5.307 -22.999 -5.082 1.00 51.81 162 THR A O 1
ATOM 1257 N N . PRO A 1 163 ? -3.641 -22.467 -3.663 1.00 56.50 163 PRO A N 1
ATOM 1258 C CA . PRO A 1 163 ? -2.645 -22.497 -4.714 1.00 56.50 163 PRO A CA 1
ATOM 1259 C C . PRO A 1 163 ? -2.626 -23.923 -5.258 1.00 56.50 163 PRO A C 1
ATOM 1261 O O . PRO A 1 163 ? -2.419 -24.873 -4.502 1.00 56.50 163 PRO A O 1
ATOM 1264 N N . ALA A 1 164 ? -2.906 -24.069 -6.559 1.00 58.56 164 ALA A N 1
ATOM 1265 C CA . ALA A 1 164 ? -2.785 -25.347 -7.245 1.00 58.56 164 ALA A CA 1
ATOM 1266 C C . ALA A 1 164 ? -1.431 -25.963 -6.860 1.00 58.56 164 ALA A C 1
ATOM 1268 O O . ALA A 1 164 ? -0.441 -25.220 -6.823 1.00 58.56 164 ALA A O 1
ATOM 1269 N N . PRO A 1 165 ? -1.381 -27.264 -6.524 1.00 57.16 165 PRO A N 1
ATOM 1270 C CA . PRO A 1 165 ? -0.174 -27.882 -6.003 1.00 57.16 165 PRO A CA 1
ATOM 1271 C C . PRO A 1 165 ? 0.969 -27.594 -6.971 1.00 57.16 165 PRO A C 1
ATOM 1273 O O . PRO A 1 165 ? 0.935 -28.003 -8.132 1.00 57.16 165 PRO A O 1
ATOM 1276 N N . VAL A 1 166 ? 1.956 -26.825 -6.502 1.00 62.81 166 VAL A N 1
ATOM 1277 C CA . VAL A 1 166 ? 3.204 -26.625 -7.233 1.00 62.81 166 VAL A CA 1
ATOM 1278 C C . VAL A 1 166 ? 3.766 -28.029 -7.445 1.00 62.81 166 VAL A C 1
ATOM 1280 O O . VAL A 1 166 ? 3.949 -28.733 -6.448 1.00 62.81 166 VAL A O 1
ATOM 1283 N N . PRO A 1 167 ? 3.998 -28.479 -8.692 1.00 56.62 167 PRO A N 1
ATOM 1284 C CA . PRO A 1 167 ? 4.593 -29.782 -8.919 1.00 56.62 167 PRO A CA 1
ATOM 1285 C C . PRO A 1 167 ? 5.966 -29.756 -8.254 1.00 56.62 167 PRO A C 1
ATOM 1287 O O . PRO A 1 167 ? 6.868 -29.048 -8.705 1.00 56.62 167 PRO A O 1
ATOM 1290 N N . VAL A 1 168 ? 6.105 -30.470 -7.137 1.00 68.06 168 VAL A N 1
ATOM 1291 C CA . VAL A 1 168 ? 7.411 -30.742 -6.546 1.00 68.06 168 VAL A CA 1
ATOM 1292 C C . VAL A 1 168 ? 8.181 -31.503 -7.625 1.00 68.06 168 VAL A C 1
ATOM 1294 O O . VAL A 1 168 ? 7.663 -32.514 -8.109 1.00 68.06 168 VAL A O 1
ATOM 1297 N N . PRO A 1 169 ? 9.357 -31.027 -8.069 1.00 58.75 169 PRO A N 1
ATOM 1298 C CA . PRO A 1 169 ? 10.179 -31.792 -8.989 1.00 58.75 169 PRO A CA 1
ATOM 1299 C C . PRO A 1 169 ? 10.457 -33.142 -8.333 1.00 58.75 169 PRO A C 1
ATOM 1301 O O . PRO A 1 169 ? 11.078 -33.200 -7.273 1.00 58.75 169 PRO A O 1
ATOM 1304 N N . VAL A 1 170 ? 9.934 -34.217 -8.924 1.00 64.75 170 VAL A N 1
ATOM 1305 C CA . VAL A 1 170 ? 10.322 -35.573 -8.549 1.00 64.75 170 VAL A CA 1
ATOM 1306 C C . VAL A 1 170 ? 11.804 -35.661 -8.865 1.00 64.75 170 VAL A C 1
ATOM 1308 O O . VAL A 1 170 ? 12.201 -35.585 -10.028 1.00 64.75 170 VAL A O 1
ATOM 1311 N N . ASP A 1 171 ? 12.617 -35.739 -7.819 1.00 57.22 171 ASP A N 1
ATOM 1312 C CA . ASP A 1 171 ? 14.048 -35.947 -7.942 1.00 57.22 171 ASP A CA 1
ATOM 1313 C C . ASP A 1 171 ? 14.254 -37.369 -8.477 1.00 57.22 171 ASP A C 1
ATOM 1315 O O . ASP A 1 171 ? 14.301 -38.352 -7.736 1.00 57.22 171 ASP A O 1
ATOM 1319 N N . THR A 1 172 ? 14.264 -37.505 -9.803 1.00 58.97 172 THR A N 1
ATOM 1320 C CA . THR A 1 172 ? 14.674 -38.731 -10.493 1.00 58.97 172 THR A CA 1
ATOM 1321 C C . THR A 1 172 ? 16.187 -38.873 -10.352 1.00 58.97 172 THR A C 1
ATOM 1323 O O . THR A 1 172 ? 16.948 -38.671 -11.298 1.00 58.97 172 THR A O 1
ATOM 1326 N N . ALA A 1 173 ? 16.635 -39.219 -9.147 1.00 50.81 173 ALA A N 1
ATOM 1327 C CA . ALA A 1 173 ? 17.943 -39.817 -8.964 1.00 50.81 173 ALA A CA 1
ATOM 1328 C C . ALA A 1 173 ? 17.938 -41.196 -9.659 1.00 50.81 173 ALA A C 1
ATOM 1330 O O . ALA A 1 173 ? 16.983 -41.965 -9.496 1.00 50.81 173 ALA A O 1
ATOM 1331 N N . PRO A 1 174 ? 18.969 -41.535 -10.449 1.00 48.41 174 PRO A N 1
ATOM 1332 C CA . PRO A 1 174 ? 19.039 -42.832 -11.097 1.00 48.41 174 PRO A CA 1
ATOM 1333 C C . PRO A 1 174 ? 19.220 -43.919 -10.035 1.00 48.41 174 PRO A C 1
ATOM 1335 O O . PRO A 1 174 ? 20.180 -43.890 -9.264 1.00 48.41 174 PRO A O 1
ATOM 1338 N N . GLN A 1 175 ? 18.311 -44.899 -10.019 1.00 55.38 175 GLN A N 1
ATOM 1339 C CA . GLN A 1 175 ? 18.536 -46.181 -9.356 1.00 55.38 175 GLN A CA 1
ATOM 1340 C C . GLN A 1 175 ? 19.767 -46.833 -9.995 1.00 55.38 175 GLN A C 1
ATOM 1342 O O . GLN A 1 175 ? 19.701 -47.414 -11.079 1.00 55.38 175 GLN A O 1
ATOM 1347 N N . ALA A 1 176 ? 20.914 -46.692 -9.335 1.00 49.00 176 ALA A N 1
ATOM 1348 C CA . ALA A 1 176 ? 22.115 -47.433 -9.661 1.00 49.00 176 ALA A CA 1
ATOM 1349 C C . ALA A 1 176 ? 21.928 -48.880 -9.194 1.00 49.00 176 ALA A C 1
ATOM 1351 O O . ALA A 1 176 ? 21.994 -49.176 -8.006 1.00 49.00 176 ALA A O 1
ATOM 1352 N N . ALA A 1 177 ? 21.634 -49.727 -10.179 1.00 50.50 177 ALA A N 1
ATOM 1353 C CA . ALA A 1 177 ? 22.046 -51.116 -10.320 1.00 50.50 177 ALA A CA 1
ATOM 1354 C C . ALA A 1 177 ? 22.422 -51.857 -9.026 1.00 50.50 177 ALA A C 1
ATOM 1356 O O . ALA A 1 177 ? 23.552 -51.790 -8.541 1.00 50.50 177 ALA A O 1
ATOM 1357 N N . ASP A 1 178 ? 21.471 -52.677 -8.596 1.00 52.12 178 ASP A N 1
ATOM 1358 C CA . ASP A 1 178 ? 21.721 -54.010 -8.069 1.00 52.12 178 ASP A CA 1
ATOM 1359 C C . ASP A 1 178 ? 22.864 -54.691 -8.854 1.00 52.12 178 ASP A C 1
ATOM 1361 O O . ASP A 1 178 ? 22.759 -54.949 -10.058 1.00 52.12 178 ASP A O 1
ATOM 1365 N N . LYS A 1 179 ? 23.994 -54.921 -8.182 1.00 46.53 179 LYS A N 1
ATOM 1366 C CA . LYS A 1 179 ? 25.023 -55.861 -8.623 1.00 46.53 179 LYS A CA 1
ATOM 1367 C C . LYS A 1 179 ? 25.171 -56.930 -7.555 1.00 46.53 179 LYS A C 1
ATOM 1369 O O . LYS A 1 179 ? 25.875 -56.759 -6.566 1.00 46.53 179 LYS A O 1
ATOM 1374 N N . VAL A 1 180 ? 24.498 -58.036 -7.837 1.00 46.66 180 VAL A N 1
ATOM 1375 C CA . VAL A 1 180 ? 24.844 -59.399 -7.443 1.00 46.66 180 VAL A CA 1
ATOM 1376 C C . VAL A 1 180 ? 26.328 -59.665 -7.737 1.00 46.66 180 VAL A C 1
ATOM 1378 O O . VAL A 1 180 ? 26.791 -59.392 -8.850 1.00 46.66 180 VAL A O 1
ATOM 1381 N N . GLY A 1 181 ? 27.048 -60.217 -6.756 1.00 41.03 181 GLY A N 1
ATOM 1382 C CA . GLY A 1 181 ? 28.436 -60.676 -6.876 1.00 41.03 181 GLY A CA 1
ATOM 1383 C C . GLY A 1 181 ? 29.152 -60.721 -5.540 1.00 41.03 181 GLY A C 1
ATOM 1384 O O . GLY A 1 181 ? 29.812 -59.711 -5.222 1.00 41.03 181 GLY A O 1
#

InterPro domains:
  IPR000792 Transcription regulator LuxR, C-terminal [PF00196] (98-148)
  IPR000792 Transcription regulator LuxR, C-terminal [SM00421] (95-152)
  IPR016032 Signal transduction response regulator, C-terminal effector [SSF46894] (88-152)
  IPR036388 Winged helix-like DNA-binding domain superfamily [G3DSA:1.10.10.10] (64-159)